Protein AF-A0A183HWN1-F1 (afdb_monomer_lite)

Organism: NCBI:txid387005

Radius of gyration: 17.56 Å; chains: 1; bounding box: 46×33×53 Å

Sequence (119 aa):
LIILAITGGNAPDRTHSFNFDYSYWSFNKNDSNFASQQQVYQDLGVEMLDHAFEGYNVCIFAYGQTGSGKSYTMMGKPNDENEMGIIPRLCNHLFQKIHDNLDLNLKYSVEVSYMEIYC

Structure (mmCIF, N/CA/C/O backbone):
data_AF-A0A183HWN1-F1
#
_entry.id   AF-A0A183HWN1-F1
#
loop_
_atom_site.group_PDB
_atom_site.id
_atom_site.type_symbol
_atom_site.label_atom_id
_atom_site.label_alt_id
_atom_site.label_comp_id
_atom_site.label_asym_id
_atom_site.label_entity_id
_atom_site.label_seq_id
_atom_site.pdbx_PDB_ins_code
_atom_site.Cartn_x
_atom_site.Cartn_y
_atom_site.Cartn_z
_atom_site.occupancy
_atom_site.B_iso_or_equiv
_atom_site.auth_seq_id
_atom_site.auth_comp_id
_atom_site.auth_asym_id
_atom_site.auth_atom_id
_atom_site.pdbx_PDB_model_num
ATOM 1 N N . LEU A 1 1 ? 6.021 -10.391 -3.483 1.00 39.38 1 LEU A N 1
ATOM 2 C CA . LEU A 1 1 ? 7.176 -10.049 -4.346 1.00 39.38 1 LEU A CA 1
ATOM 3 C C . LEU A 1 1 ? 6.643 -9.179 -5.485 1.00 39.38 1 LEU A C 1
ATOM 5 O O . LEU A 1 1 ? 6.135 -9.719 -6.453 1.00 39.38 1 LEU A O 1
ATOM 9 N N . ILE A 1 2 ? 6.634 -7.852 -5.338 1.00 34.84 2 ILE A N 1
ATOM 10 C CA . ILE A 1 2 ? 6.141 -6.964 -6.406 1.00 34.84 2 ILE A CA 1
ATOM 11 C C . ILE A 1 2 ? 7.252 -6.877 -7.455 1.00 34.84 2 ILE A C 1
ATOM 13 O O . ILE A 1 2 ? 8.220 -6.140 -7.272 1.00 34.84 2 ILE A O 1
ATOM 17 N N . ILE A 1 3 ? 7.167 -7.694 -8.505 1.00 42.75 3 ILE A N 1
ATOM 18 C CA . ILE A 1 3 ? 8.092 -7.623 -9.637 1.00 42.75 3 ILE A CA 1
ATOM 19 C C . ILE A 1 3 ? 7.508 -6.666 -10.677 1.00 42.75 3 ILE A C 1
ATOM 21 O O . ILE A 1 3 ? 6.510 -6.976 -11.325 1.00 42.75 3 ILE A O 1
ATOM 25 N N . LEU A 1 4 ? 8.165 -5.514 -10.847 1.00 40.78 4 LEU A N 1
ATOM 26 C CA . LEU A 1 4 ? 8.088 -4.734 -12.081 1.00 40.78 4 LEU A CA 1
ATOM 27 C C . LEU A 1 4 ? 8.604 -5.609 -13.229 1.00 40.78 4 LEU A C 1
ATOM 29 O O . LEU A 1 4 ? 9.711 -6.145 -13.139 1.00 40.78 4 LEU A O 1
ATOM 33 N N . ALA A 1 5 ? 7.827 -5.728 -14.304 1.00 35.75 5 ALA A N 1
ATOM 34 C CA . ALA A 1 5 ? 8.242 -6.436 -15.508 1.00 35.75 5 ALA A CA 1
ATOM 35 C C . ALA A 1 5 ? 9.600 -5.908 -16.010 1.00 35.75 5 ALA A C 1
ATOM 37 O O . ALA A 1 5 ? 9.741 -4.738 -16.368 1.00 35.75 5 ALA A O 1
ATOM 38 N N . ILE A 1 6 ? 10.609 -6.781 -16.028 1.00 42.84 6 ILE A N 1
ATOM 39 C CA . ILE A 1 6 ? 11.913 -6.500 -16.623 1.00 42.84 6 ILE A CA 1
ATOM 40 C C . ILE A 1 6 ? 11.824 -6.919 -18.089 1.00 42.84 6 ILE A C 1
ATOM 42 O O . ILE A 1 6 ? 11.904 -8.103 -18.401 1.00 42.84 6 ILE A O 1
ATOM 46 N N . THR A 1 7 ? 11.686 -5.968 -19.008 1.00 43.09 7 THR A N 1
ATOM 47 C CA . THR A 1 7 ? 12.058 -6.204 -20.410 1.00 43.09 7 THR A CA 1
ATOM 48 C C . THR A 1 7 ? 13.397 -5.531 -20.659 1.00 43.09 7 THR A C 1
ATOM 50 O O . THR A 1 7 ? 13.462 -4.315 -20.826 1.00 43.09 7 THR A O 1
ATOM 53 N N . GLY A 1 8 ? 14.479 -6.310 -20.661 1.00 38.91 8 GLY A N 1
ATOM 54 C CA . GLY A 1 8 ? 15.799 -5.799 -21.011 1.00 38.91 8 GLY A CA 1
ATOM 55 C C . GLY A 1 8 ? 16.788 -6.887 -21.419 1.00 38.91 8 GLY A C 1
ATOM 56 O O . GLY A 1 8 ? 17.140 -7.730 -20.600 1.00 38.91 8 GLY A O 1
ATOM 57 N N . GLY A 1 9 ? 17.292 -6.792 -22.656 1.00 38.72 9 GLY A N 1
ATOM 58 C CA . GLY A 1 9 ? 18.604 -7.324 -23.045 1.00 38.72 9 GLY A CA 1
ATOM 59 C C . GLY A 1 9 ? 18.638 -8.183 -24.312 1.00 38.72 9 GLY A C 1
ATOM 60 O O . GLY A 1 9 ? 18.190 -9.321 -24.301 1.00 38.72 9 GLY A O 1
ATOM 61 N N . ASN A 1 10 ? 19.255 -7.650 -25.373 1.00 51.09 10 ASN A N 1
ATOM 62 C CA . ASN A 1 10 ? 19.612 -8.337 -26.621 1.00 51.09 10 ASN A CA 1
ATOM 63 C C . ASN A 1 10 ? 20.527 -9.560 -26.381 1.00 51.09 10 ASN A C 1
ATOM 65 O O . ASN A 1 10 ? 21.750 -9.430 -26.354 1.00 51.09 10 ASN A O 1
ATOM 69 N N . ALA A 1 11 ? 19.938 -10.749 -26.276 1.00 52.44 11 ALA A N 1
ATOM 70 C CA . ALA A 1 11 ? 20.584 -12.039 -26.516 1.00 52.44 11 ALA A CA 1
ATOM 71 C C . ALA A 1 11 ? 19.582 -12.941 -27.264 1.00 52.44 11 ALA A C 1
ATOM 73 O O . ALA A 1 11 ? 18.381 -12.823 -27.015 1.00 52.44 11 ALA A O 1
ATOM 74 N N . PRO A 1 12 ? 20.022 -13.806 -28.194 1.00 55.22 12 PRO A N 1
ATOM 75 C CA . PRO A 1 12 ? 19.104 -14.598 -29.005 1.00 55.22 12 PRO A CA 1
ATOM 76 C C . PRO A 1 12 ? 18.316 -15.588 -28.126 1.00 55.22 12 PRO A C 1
ATOM 78 O O . PRO A 1 12 ? 18.900 -16.458 -27.483 1.00 55.22 12 PRO A O 1
ATOM 81 N N . ASP A 1 13 ? 16.993 -15.404 -28.097 1.00 58.19 13 ASP A N 1
ATOM 82 C CA . ASP A 1 13 ? 15.930 -16.363 -27.756 1.00 58.19 13 ASP A CA 1
ATOM 83 C C . ASP A 1 13 ? 16.153 -17.319 -26.572 1.00 58.19 13 ASP A C 1
ATOM 85 O O . ASP A 1 13 ? 16.105 -18.545 -26.696 1.00 58.19 13 ASP A O 1
ATOM 89 N N . ARG A 1 14 ? 16.262 -16.769 -25.360 1.00 62.28 14 ARG A N 1
ATOM 90 C CA . ARG A 1 14 ? 15.780 -17.484 -24.166 1.00 62.28 14 ARG A CA 1
ATOM 91 C C . ARG A 1 14 ? 14.740 -16.650 -23.441 1.00 62.28 14 ARG A C 1
ATOM 93 O O . ARG A 1 14 ? 15.057 -15.847 -22.568 1.00 62.28 14 ARG A O 1
ATOM 100 N N . THR A 1 15 ? 13.480 -16.854 -23.810 1.00 80.94 15 THR A N 1
ATOM 101 C CA . THR A 1 15 ? 12.342 -16.340 -23.049 1.00 80.94 15 THR A CA 1
ATOM 102 C C . THR A 1 15 ? 12.250 -17.102 -21.731 1.00 80.94 15 THR A C 1
ATOM 104 O O . THR A 1 15 ? 11.963 -18.297 -21.711 1.00 80.94 15 THR A O 1
ATOM 107 N N . HIS A 1 16 ? 12.492 -16.412 -20.620 1.00 85.12 16 HIS A N 1
ATOM 108 C CA . HIS A 1 16 ? 12.215 -16.937 -19.288 1.00 85.12 16 HIS A CA 1
ATOM 109 C C . HIS A 1 16 ? 10.822 -16.475 -18.855 1.00 85.12 16 HIS A C 1
ATOM 111 O O . HIS A 1 16 ? 10.542 -15.279 -18.845 1.00 85.12 16 HIS A O 1
ATOM 117 N N . SER A 1 17 ? 9.949 -17.425 -18.521 1.00 88.50 17 SER A N 1
ATOM 118 C CA . SER A 1 17 ? 8.611 -17.147 -17.995 1.00 88.50 17 SER A CA 1
ATOM 119 C C . SER A 1 17 ? 8.594 -17.369 -16.486 1.00 88.50 17 SER A C 1
ATOM 121 O O . SER A 1 17 ? 9.141 -18.356 -15.991 1.00 88.50 17 SER A O 1
ATOM 123 N N . PHE A 1 18 ? 7.967 -16.443 -15.767 1.00 89.44 18 PHE A N 1
ATOM 124 C CA . PHE A 1 18 ? 7.782 -16.489 -14.323 1.00 89.44 18 PHE A CA 1
ATOM 125 C C . PHE A 1 18 ? 6.307 -16.243 -14.016 1.00 89.44 18 PHE A C 1
ATOM 127 O O . PHE A 1 18 ? 5.670 -15.432 -14.685 1.00 89.44 18 PHE A O 1
ATOM 134 N N . ASN A 1 19 ? 5.781 -16.929 -13.004 1.00 88.38 19 ASN A N 1
ATOM 135 C CA . ASN A 1 19 ? 4.413 -16.746 -12.531 1.00 88.38 19 ASN A CA 1
ATOM 136 C C . ASN A 1 19 ? 4.448 -16.163 -11.119 1.00 88.38 19 ASN A C 1
ATOM 138 O O . ASN A 1 19 ? 5.271 -16.569 -10.298 1.00 88.38 19 ASN A O 1
ATOM 142 N N . PHE A 1 20 ? 3.550 -15.220 -10.865 1.00 91.00 20 PHE A N 1
ATOM 143 C CA . PHE A 1 20 ? 3.363 -14.545 -9.585 1.00 91.00 20 PHE A CA 1
ATOM 144 C C . PHE A 1 20 ? 1.867 -14.460 -9.309 1.00 91.00 20 PHE A C 1
ATOM 146 O O . PHE A 1 20 ? 1.076 -14.530 -10.248 1.00 91.00 20 PHE A O 1
ATOM 153 N N . ASP A 1 21 ? 1.494 -14.249 -8.049 1.00 92.19 21 ASP A N 1
ATOM 154 C CA . ASP A 1 21 ? 0.095 -14.000 -7.681 1.00 92.19 21 ASP A CA 1
ATOM 155 C C . ASP A 1 21 ? -0.441 -12.754 -8.403 1.00 92.19 21 ASP A C 1
ATOM 157 O O . ASP A 1 21 ? -1.542 -12.762 -8.946 1.00 92.19 21 ASP A O 1
ATOM 161 N N . TYR A 1 22 ? 0.404 -11.718 -8.502 1.00 90.69 22 TYR A N 1
ATOM 162 C CA . TYR A 1 22 ? 0.138 -10.500 -9.261 1.00 90.69 22 TYR A CA 1
ATOM 163 C C . TYR A 1 22 ? 1.364 -10.064 -10.070 1.00 90.69 22 TYR A C 1
ATOM 165 O O . TYR A 1 22 ? 2.499 -10.102 -9.586 1.00 90.69 22 TYR A O 1
ATOM 173 N N . SER A 1 23 ? 1.128 -9.594 -11.297 1.00 91.94 23 SER A N 1
ATOM 174 C CA . SER A 1 23 ? 2.134 -8.957 -12.151 1.00 91.94 23 SER A CA 1
ATOM 175 C C . SER A 1 23 ? 1.606 -7.609 -12.638 1.00 91.94 23 SER A C 1
ATOM 177 O O . SER A 1 23 ? 0.658 -7.548 -13.418 1.00 91.94 23 SER A O 1
ATOM 179 N N . TYR A 1 24 ? 2.203 -6.523 -12.146 1.00 93.25 24 TYR A N 1
ATOM 180 C CA . TYR A 1 24 ? 1.730 -5.163 -12.399 1.00 93.25 24 TYR A CA 1
ATOM 181 C C . TYR A 1 24 ? 2.493 -4.509 -13.552 1.00 93.25 24 TYR A C 1
ATOM 183 O O . TYR A 1 24 ? 3.718 -4.358 -13.509 1.00 93.25 24 TYR A O 1
ATOM 191 N N . TRP A 1 25 ? 1.759 -4.058 -14.568 1.00 92.38 25 TRP A N 1
ATOM 192 C CA . TRP A 1 25 ? 2.308 -3.256 -15.656 1.00 92.38 25 TRP A CA 1
ATOM 193 C C . TRP A 1 25 ? 2.172 -1.764 -15.339 1.00 92.38 25 TRP A C 1
ATOM 195 O O . TRP A 1 25 ? 1.166 -1.142 -15.649 1.00 92.38 25 TRP A O 1
ATOM 205 N N . SER A 1 26 ? 3.187 -1.163 -14.718 1.00 92.06 26 SER A N 1
ATOM 206 C CA . SER A 1 26 ? 3.159 0.257 -14.308 1.00 92.06 26 SER A CA 1
ATOM 207 C C . SER A 1 26 ? 4.092 1.150 -15.139 1.00 92.06 26 SER A C 1
ATOM 209 O O . SER A 1 26 ? 4.565 2.178 -14.659 1.00 92.06 26 SER A O 1
ATOM 211 N N . PHE A 1 27 ? 4.392 0.762 -16.384 1.00 88.25 27 PHE A N 1
ATOM 212 C CA . PHE A 1 27 ? 5.338 1.488 -17.242 1.00 88.25 27 PHE A CA 1
ATOM 213 C C . PHE A 1 27 ? 4.694 2.654 -18.010 1.00 88.25 27 PHE A C 1
ATOM 215 O O . PHE A 1 27 ? 5.209 3.770 -17.982 1.00 88.25 27 PHE A O 1
ATOM 222 N N . ASN A 1 28 ? 3.570 2.415 -18.694 1.00 87.94 28 ASN A N 1
ATOM 223 C CA . ASN A 1 28 ? 2.911 3.412 -19.542 1.00 87.94 28 ASN A CA 1
ATOM 224 C C . ASN A 1 28 ? 1.470 3.662 -19.085 1.00 87.94 28 ASN A C 1
ATOM 226 O O . ASN A 1 28 ? 0.625 2.787 -19.228 1.00 87.94 28 ASN A O 1
ATOM 230 N N . LYS A 1 29 ? 1.182 4.879 -18.606 1.00 87.81 29 LYS A N 1
ATOM 231 C CA . LYS A 1 29 ? -0.150 5.288 -18.117 1.00 87.81 29 LYS A CA 1
ATOM 232 C C . LYS A 1 29 ? -1.255 5.247 -19.179 1.00 87.81 29 LYS A C 1
ATOM 234 O O . LYS A 1 29 ? -2.423 5.203 -18.821 1.00 87.81 29 LYS A O 1
ATOM 239 N N . ASN A 1 30 ? -0.895 5.276 -20.463 1.00 92.94 30 ASN A N 1
ATOM 240 C CA . ASN A 1 30 ? -1.852 5.216 -21.573 1.00 92.94 30 ASN A CA 1
ATOM 241 C C . ASN A 1 30 ? -2.172 3.778 -22.011 1.00 92.94 30 ASN A C 1
ATOM 243 O O . ASN A 1 30 ? -2.982 3.582 -22.914 1.00 92.94 30 ASN A O 1
ATOM 247 N N . ASP A 1 31 ? -1.498 2.783 -21.434 1.00 92.62 31 ASP A N 1
ATOM 248 C CA . ASP A 1 31 ? -1.760 1.376 -21.710 1.00 92.62 31 ASP A CA 1
ATOM 249 C C . ASP A 1 31 ? -3.033 0.925 -20.984 1.00 92.62 31 ASP A C 1
ATOM 251 O O . ASP A 1 31 ? -3.254 1.282 -19.827 1.00 92.62 31 ASP A O 1
ATOM 255 N N . SER A 1 32 ? -3.862 0.111 -21.637 1.00 92.12 32 SER A N 1
ATOM 256 C CA . SER A 1 32 ? -5.080 -0.428 -21.021 1.00 92.12 32 SER A CA 1
ATOM 257 C C . SER A 1 32 ? -4.789 -1.332 -19.823 1.00 92.12 32 SER A C 1
ATOM 259 O O . SER A 1 32 ? -5.644 -1.480 -18.957 1.00 92.12 32 SER A O 1
ATOM 261 N N . ASN A 1 33 ? -3.596 -1.930 -19.765 1.00 90.31 33 ASN A N 1
ATOM 262 C CA . ASN A 1 33 ? -3.166 -2.795 -18.668 1.00 90.31 33 ASN A CA 1
ATOM 263 C C . ASN A 1 33 ? -2.406 -2.030 -17.574 1.00 90.31 33 ASN A C 1
ATOM 265 O O . ASN A 1 33 ? -1.764 -2.656 -16.732 1.00 90.31 33 ASN A O 1
ATOM 269 N N . PHE A 1 34 ? -2.413 -0.691 -17.599 1.00 93.06 34 PHE A N 1
ATOM 270 C CA . PHE A 1 34 ? -1.679 0.098 -16.620 1.00 93.06 34 PHE A CA 1
ATOM 271 C C . PHE A 1 34 ? -2.185 -0.147 -15.191 1.00 93.06 34 PHE A C 1
ATOM 273 O O . PHE A 1 34 ? -3.323 0.169 -14.849 1.00 93.06 34 PHE A O 1
ATOM 280 N N . ALA A 1 35 ? -1.304 -0.650 -14.331 1.00 94.50 35 ALA A N 1
ATOM 281 C CA . ALA A 1 35 ? -1.559 -0.816 -12.909 1.00 94.50 35 ALA A CA 1
ATOM 282 C C . ALA A 1 35 ? -1.145 0.449 -12.145 1.00 94.50 35 ALA A C 1
ATOM 284 O O . ALA A 1 35 ? 0.040 0.793 -12.070 1.00 94.50 35 ALA A O 1
ATOM 285 N N . SER A 1 36 ? -2.128 1.139 -11.568 1.00 95.19 36 SER A N 1
ATOM 286 C CA . SER A 1 36 ? -1.918 2.341 -10.758 1.00 95.19 36 SER A CA 1
ATOM 287 C C . SER A 1 36 ? -1.531 2.007 -9.313 1.00 95.19 36 SER A C 1
ATOM 289 O O . SER A 1 36 ? -1.737 0.893 -8.832 1.00 95.19 36 SER A O 1
ATOM 291 N N . GLN A 1 37 ? -1.048 3.008 -8.574 1.00 95.75 37 GLN A N 1
ATOM 292 C CA . GLN A 1 37 ? -0.796 2.880 -7.132 1.00 95.75 37 GLN A CA 1
ATOM 293 C C . GLN A 1 37 ? -2.059 2.491 -6.347 1.00 95.75 37 GLN A C 1
ATOM 295 O O . GLN A 1 37 ? -1.981 1.793 -5.3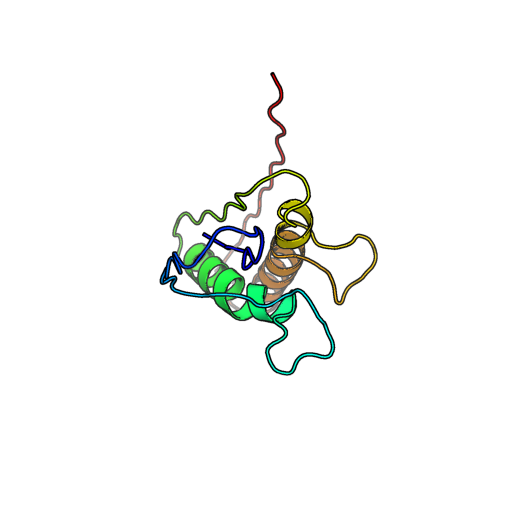39 1.00 95.75 37 GLN A O 1
ATOM 300 N N . GLN A 1 38 ? -3.230 2.933 -6.818 1.00 95.69 38 GLN A N 1
ATOM 301 C CA . GLN A 1 38 ? -4.510 2.542 -6.242 1.00 95.69 38 GLN A CA 1
ATOM 302 C C . GLN A 1 38 ? -4.796 1.056 -6.471 1.00 95.69 38 GLN A C 1
ATOM 304 O O . GLN A 1 38 ? -5.181 0.390 -5.516 1.00 95.69 38 GLN A O 1
ATOM 309 N N . GLN A 1 39 ? -4.564 0.541 -7.682 1.00 95.38 39 GLN A N 1
ATOM 310 C CA . GLN A 1 39 ? -4.754 -0.879 -7.990 1.00 95.38 39 GLN A CA 1
ATOM 311 C C . GLN A 1 39 ? -3.857 -1.755 -7.107 1.00 95.38 39 GLN A C 1
ATOM 313 O O . GLN A 1 39 ? -4.338 -2.663 -6.442 1.00 95.38 39 GLN A O 1
ATOM 318 N N . VAL A 1 40 ? -2.565 -1.418 -7.012 1.00 95.81 40 VAL A N 1
ATOM 319 C CA . VAL A 1 40 ? -1.610 -2.150 -6.161 1.00 95.81 40 VAL A CA 1
ATOM 320 C C . VAL A 1 40 ? -2.057 -2.156 -4.695 1.00 95.81 40 VAL A C 1
ATOM 322 O O . VAL A 1 40 ? -1.956 -3.173 -4.013 1.00 95.81 40 VAL A O 1
ATOM 325 N N . TYR A 1 41 ? -2.571 -1.031 -4.189 1.00 96.69 41 TYR A N 1
ATOM 326 C CA . TYR A 1 41 ? -3.091 -0.964 -2.826 1.00 96.69 41 TYR A CA 1
ATOM 327 C C . TYR A 1 41 ? -4.389 -1.762 -2.637 1.00 96.69 41 TYR A C 1
ATOM 329 O O . TYR A 1 41 ? -4.570 -2.368 -1.587 1.00 96.69 41 TYR A O 1
ATOM 337 N N . GLN A 1 42 ? -5.280 -1.776 -3.626 1.00 96.75 42 GLN A N 1
ATOM 338 C CA . GLN A 1 42 ? -6.519 -2.554 -3.569 1.00 96.75 42 GLN A CA 1
ATOM 339 C C . GLN A 1 42 ? -6.239 -4.058 -3.540 1.00 96.75 42 GLN A C 1
ATOM 341 O O . GLN A 1 42 ? -6.821 -4.754 -2.715 1.00 96.75 42 GLN A O 1
ATOM 346 N N . ASP A 1 43 ? -5.309 -4.526 -4.371 1.00 94.62 43 ASP A N 1
ATOM 347 C CA . ASP A 1 43 ? -4.993 -5.952 -4.493 1.00 94.62 43 ASP A CA 1
ATOM 348 C C . ASP A 1 43 ? -4.161 -6.493 -3.321 1.00 94.62 43 ASP A C 1
ATOM 350 O O . ASP A 1 43 ? -4.250 -7.673 -3.003 1.00 94.62 43 ASP A O 1
ATOM 354 N N . LEU A 1 44 ? -3.328 -5.654 -2.689 1.00 94.81 44 LEU A N 1
ATOM 355 C CA . LEU A 1 44 ? -2.432 -6.075 -1.601 1.00 94.81 44 LEU A CA 1
ATOM 356 C C . LEU A 1 44 ? -2.751 -5.385 -0.274 1.00 94.81 44 LEU A C 1
ATOM 358 O O . LEU A 1 44 ? -2.918 -6.029 0.754 1.00 94.81 44 LEU A O 1
ATOM 362 N N . GLY A 1 45 ? -2.796 -4.056 -0.263 1.00 95.00 45 GLY A N 1
ATOM 363 C CA . GLY A 1 45 ? -2.874 -3.266 0.966 1.00 95.00 45 GLY A CA 1
ATOM 364 C C . GLY A 1 45 ? -4.168 -3.451 1.760 1.00 95.00 45 GLY A C 1
ATOM 365 O O . GLY A 1 45 ? -4.118 -3.424 2.987 1.00 95.00 45 GLY A O 1
ATOM 366 N N . VAL A 1 46 ? -5.305 -3.654 1.086 1.00 97.00 46 VAL A N 1
ATOM 367 C CA . VAL A 1 46 ? -6.609 -3.856 1.745 1.00 97.00 46 VAL A CA 1
ATOM 368 C C . VAL A 1 46 ? -6.629 -5.164 2.533 1.00 97.00 46 VAL A C 1
ATOM 370 O O . VAL A 1 46 ? -6.858 -5.126 3.738 1.00 97.00 46 VAL A O 1
ATOM 373 N N . GLU A 1 47 ? -6.298 -6.284 1.888 1.00 95.62 47 GLU A N 1
ATOM 374 C CA . GLU A 1 47 ? -6.245 -7.605 2.531 1.00 95.62 47 GLU A CA 1
ATOM 375 C C . GLU A 1 47 ? -5.245 -7.618 3.699 1.00 95.62 47 GLU A C 1
ATOM 377 O O . GLU A 1 47 ? -5.526 -8.116 4.787 1.00 95.62 47 GLU A O 1
ATOM 382 N N . MET A 1 48 ? -4.078 -7.000 3.505 1.00 95.88 48 MET A N 1
ATOM 383 C CA . MET A 1 48 ? -3.066 -6.878 4.553 1.00 95.88 48 MET A CA 1
ATOM 384 C C . MET A 1 48 ? -3.559 -6.059 5.755 1.00 95.88 48 MET A C 1
ATOM 386 O O . 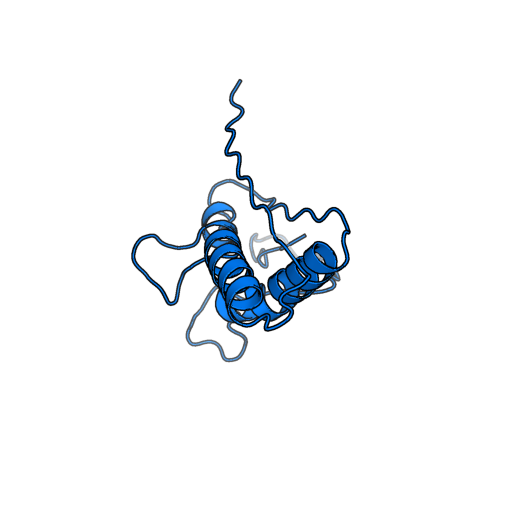MET A 1 48 ? -3.221 -6.376 6.894 1.00 95.88 48 MET A O 1
ATOM 390 N N . LEU A 1 49 ? -4.367 -5.019 5.532 1.00 97.12 49 LEU A N 1
ATOM 391 C CA . LEU A 1 49 ? -4.978 -4.268 6.625 1.00 97.12 49 LEU A CA 1
ATOM 392 C C . LEU A 1 49 ? -6.063 -5.089 7.333 1.00 97.12 49 LEU A C 1
ATOM 394 O O . LEU A 1 49 ? -6.135 -5.046 8.557 1.00 97.12 49 LEU A O 1
ATOM 398 N N . ASP A 1 50 ? -6.885 -5.837 6.595 1.00 96.88 50 ASP A N 1
ATOM 399 C CA . ASP A 1 50 ? -7.915 -6.716 7.165 1.00 96.88 50 ASP A CA 1
ATOM 400 C C . ASP A 1 50 ? -7.296 -7.728 8.137 1.00 96.88 50 ASP A C 1
ATOM 402 O O . ASP A 1 50 ? -7.682 -7.771 9.306 1.00 96.88 50 ASP A O 1
ATOM 406 N N . HIS A 1 51 ? -6.240 -8.425 7.709 1.00 97.00 51 HIS A N 1
ATOM 407 C CA . HIS A 1 51 ? -5.491 -9.343 8.568 1.00 97.00 51 HIS A CA 1
ATOM 408 C C . HIS A 1 51 ? -4.919 -8.661 9.824 1.00 97.00 51 HIS A C 1
ATOM 410 O O . HIS A 1 51 ? -4.907 -9.257 10.902 1.00 97.00 51 HIS A O 1
ATOM 416 N N . ALA A 1 52 ? -4.474 -7.403 9.727 1.00 96.81 52 ALA A N 1
ATOM 417 C CA . ALA A 1 52 ? -3.991 -6.661 10.891 1.00 96.81 52 ALA A CA 1
ATOM 418 C C . ALA A 1 52 ? -5.113 -6.378 11.912 1.00 96.81 52 ALA A C 1
ATOM 420 O O . ALA A 1 52 ? -4.881 -6.483 13.116 1.00 96.81 52 ALA A O 1
ATOM 421 N N . PHE A 1 53 ? -6.338 -6.077 11.459 1.00 95.31 53 PHE A N 1
ATOM 422 C CA . PHE A 1 53 ? -7.506 -5.913 12.341 1.00 95.31 53 PHE A CA 1
ATOM 423 C C . PHE A 1 53 ? -7.994 -7.237 12.947 1.00 95.31 53 PHE A C 1
ATOM 425 O O . PHE A 1 53 ? -8.548 -7.235 14.044 1.00 95.31 53 PHE A O 1
ATOM 432 N N . GLU A 1 54 ? -7.753 -8.362 12.276 1.00 95.75 54 GLU A N 1
ATOM 433 C CA . GLU A 1 54 ? -7.993 -9.709 12.815 1.00 95.75 54 GLU A CA 1
ATOM 434 C C . GLU A 1 54 ? -6.946 -10.136 13.861 1.00 95.75 54 GLU A C 1
ATOM 436 O O . GLU A 1 54 ? -7.106 -11.164 14.521 1.00 95.75 54 GLU A O 1
ATOM 441 N N . GLY A 1 55 ? -5.890 -9.338 14.051 1.00 94.75 55 GLY A N 1
ATOM 442 C CA . GLY A 1 55 ? -4.840 -9.581 15.040 1.00 94.75 55 GLY A CA 1
ATOM 443 C C . GLY A 1 55 ? -3.630 -10.351 14.507 1.00 94.75 55 GLY A C 1
ATOM 444 O O . GLY A 1 55 ? -2.817 -10.825 15.304 1.00 94.75 55 GLY A O 1
ATOM 445 N N . TYR A 1 56 ? -3.477 -10.480 13.185 1.00 97.38 56 TYR A N 1
ATOM 446 C CA . TYR A 1 56 ? -2.290 -11.084 12.582 1.00 97.38 56 TYR A CA 1
ATOM 447 C C . TYR A 1 56 ? -1.145 -10.081 12.420 1.00 97.38 56 TYR A C 1
ATOM 449 O O . TYR A 1 56 ? -1.339 -8.899 12.136 1.00 97.38 56 TYR A O 1
ATOM 457 N N . ASN A 1 57 ? 0.085 -10.587 12.527 1.00 95.62 57 ASN A N 1
ATOM 458 C CA . ASN A 1 57 ? 1.279 -9.827 12.171 1.00 95.62 57 ASN A CA 1
ATOM 459 C C . ASN A 1 57 ? 1.457 -9.838 10.652 1.00 95.62 57 ASN A C 1
ATOM 461 O O . ASN A 1 57 ? 1.615 -10.902 10.052 1.00 95.62 57 ASN A O 1
ATOM 465 N N . VAL A 1 58 ? 1.483 -8.655 10.046 1.00 95.31 58 VAL A N 1
ATOM 466 C CA . VAL A 1 58 ? 1.561 -8.487 8.593 1.00 95.31 58 VAL A CA 1
ATOM 467 C C . VAL A 1 58 ? 2.851 -7.777 8.208 1.00 95.31 58 VAL A C 1
ATOM 469 O O . VAL A 1 58 ? 3.329 -6.895 8.920 1.00 95.31 58 VAL A O 1
ATOM 472 N N . CYS A 1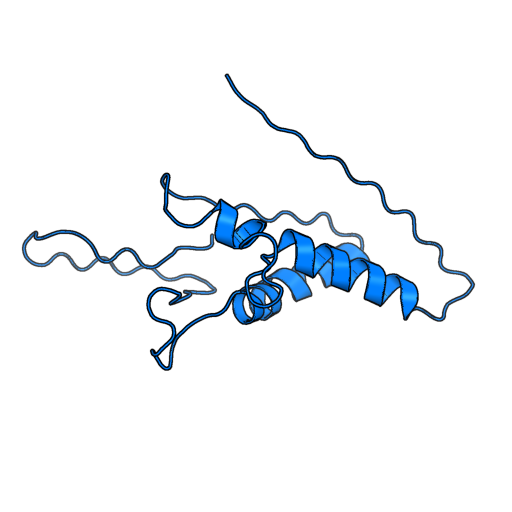 59 ? 3.434 -8.163 7.072 1.00 95.69 59 CYS A N 1
ATOM 473 C CA . CYS A 1 59 ? 4.666 -7.563 6.589 1.00 95.69 59 CYS A CA 1
ATOM 474 C C . CYS A 1 59 ? 4.690 -7.433 5.064 1.00 95.69 59 CYS A C 1
ATOM 476 O O . CYS A 1 59 ? 4.464 -8.405 4.346 1.00 95.69 59 CYS A O 1
ATOM 478 N N . ILE A 1 60 ? 5.009 -6.234 4.572 1.00 93.62 60 ILE A N 1
ATOM 479 C CA . ILE A 1 60 ? 5.139 -5.931 3.144 1.00 93.62 60 ILE A CA 1
ATOM 480 C C . ILE A 1 60 ? 6.547 -5.400 2.892 1.00 93.62 60 ILE A C 1
ATOM 482 O O . ILE A 1 60 ? 6.957 -4.395 3.472 1.00 93.62 60 ILE A O 1
ATOM 486 N N . PHE A 1 61 ? 7.267 -6.046 1.976 1.00 94.44 61 PHE A N 1
ATOM 487 C CA . PHE A 1 61 ? 8.602 -5.628 1.558 1.00 94.44 61 PHE A CA 1
ATOM 488 C C . PHE A 1 61 ? 8.654 -5.353 0.057 1.00 94.44 61 PHE A C 1
ATOM 490 O O . PHE A 1 61 ? 8.203 -6.161 -0.759 1.00 94.44 61 PHE A O 1
ATOM 497 N N . ALA A 1 62 ? 9.283 -4.237 -0.311 1.00 93.12 62 ALA A N 1
ATOM 498 C CA . ALA A 1 62 ? 9.646 -3.940 -1.690 1.00 93.12 62 ALA A CA 1
ATOM 499 C C . ALA A 1 62 ? 11.102 -4.347 -1.949 1.00 93.12 62 ALA A C 1
ATOM 501 O O . ALA A 1 62 ? 12.018 -3.894 -1.263 1.00 93.12 62 ALA A O 1
ATOM 502 N N . TYR A 1 63 ? 11.323 -5.172 -2.971 1.00 94.25 63 TYR A N 1
ATOM 503 C CA . TYR A 1 63 ? 12.638 -5.693 -3.341 1.00 94.25 63 TYR A CA 1
ATOM 504 C C . TYR A 1 63 ? 12.921 -5.449 -4.826 1.00 94.25 63 TYR A C 1
ATOM 506 O O . TYR A 1 63 ? 12.012 -5.476 -5.649 1.00 94.25 63 TYR A O 1
ATOM 514 N N . GLY A 1 64 ? 14.183 -5.189 -5.167 1.00 91.38 64 GLY A N 1
ATOM 515 C CA . GLY A 1 64 ? 14.614 -4.887 -6.533 1.00 91.38 64 GLY A CA 1
ATOM 516 C C . GLY A 1 64 ? 15.839 -3.974 -6.582 1.00 91.38 64 GLY A C 1
ATOM 517 O O . GLY A 1 64 ? 16.271 -3.430 -5.562 1.00 91.38 64 GLY A O 1
ATOM 518 N N . GLN A 1 65 ? 16.401 -3.779 -7.774 1.00 91.50 65 GLN A N 1
ATOM 519 C CA . GLN A 1 65 ? 17.573 -2.919 -7.987 1.00 91.50 65 GLN A CA 1
ATOM 520 C C . GLN A 1 65 ? 17.300 -1.436 -7.677 1.00 91.50 65 GLN A C 1
ATOM 522 O O . GLN A 1 65 ? 16.156 -0.981 -7.598 1.00 91.50 65 GLN A O 1
ATOM 527 N N . THR A 1 66 ? 18.346 -0.635 -7.485 1.00 91.88 66 THR A N 1
ATOM 528 C CA . THR A 1 66 ? 18.200 0.827 -7.369 1.00 91.88 66 THR A CA 1
ATOM 529 C C . THR A 1 66 ? 17.521 1.396 -8.617 1.00 91.88 66 THR A C 1
ATOM 531 O O . THR A 1 66 ? 17.800 0.968 -9.735 1.00 91.88 66 THR A O 1
ATOM 534 N N . GLY A 1 67 ? 16.576 2.318 -8.418 1.00 91.06 67 GLY A N 1
ATOM 535 C CA . GLY A 1 67 ? 15.761 2.883 -9.499 1.00 91.06 67 GLY A CA 1
ATOM 536 C C . GLY A 1 67 ? 14.573 2.021 -9.950 1.00 91.06 67 GLY A C 1
ATOM 537 O O . GLY A 1 67 ? 13.779 2.493 -10.750 1.00 91.06 67 GLY A O 1
ATOM 538 N N . SER A 1 68 ? 14.372 0.811 -9.410 1.00 90.56 68 SER A N 1
ATOM 539 C CA . SER A 1 68 ? 13.270 -0.082 -9.823 1.00 90.56 68 SER A CA 1
ATOM 540 C C . SER A 1 68 ? 11.887 0.273 -9.254 1.00 90.56 68 SER A C 1
ATOM 542 O O . SER A 1 68 ? 10.986 -0.552 -9.310 1.00 90.56 68 SER A O 1
ATOM 544 N N . GLY A 1 69 ? 11.716 1.438 -8.621 1.00 94.12 69 GLY A N 1
ATOM 545 C CA . GLY A 1 69 ? 10.417 1.859 -8.080 1.00 94.12 69 GLY A CA 1
ATOM 546 C C . GLY A 1 69 ? 10.049 1.337 -6.682 1.00 94.12 69 GLY A C 1
ATOM 547 O O . GLY A 1 69 ? 8.904 1.500 -6.275 1.00 94.12 69 GLY A O 1
ATOM 548 N N . LYS A 1 70 ? 10.987 0.774 -5.899 1.00 94.75 70 LYS A N 1
ATOM 549 C CA . LYS A 1 70 ? 10.722 0.320 -4.510 1.00 94.75 70 LYS A CA 1
ATOM 550 C C . LYS A 1 70 ? 10.116 1.417 -3.622 1.00 94.75 70 LYS A C 1
ATOM 552 O O . LYS A 1 70 ? 9.035 1.240 -3.069 1.00 94.75 70 LYS A O 1
ATOM 557 N N . SER A 1 71 ? 10.795 2.564 -3.518 1.00 95.19 71 SER A N 1
ATOM 558 C CA . SER A 1 71 ? 10.334 3.698 -2.702 1.00 95.19 71 SER A CA 1
ATOM 559 C C . SER A 1 71 ? 9.042 4.302 -3.250 1.00 95.19 71 SER A C 1
ATOM 561 O O . SER A 1 71 ? 8.171 4.684 -2.479 1.00 95.19 71 SER A O 1
ATOM 563 N N . TYR A 1 72 ? 8.885 4.321 -4.576 1.00 95.62 72 TYR A N 1
ATOM 564 C CA . TYR A 1 72 ? 7.650 4.761 -5.223 1.00 95.62 72 TYR A CA 1
ATOM 565 C C . TYR A 1 72 ? 6.473 3.826 -4.897 1.00 95.62 72 TYR A C 1
ATOM 567 O O . TYR A 1 72 ? 5.393 4.293 -4.579 1.00 95.62 72 TYR A O 1
ATOM 575 N N . THR A 1 73 ? 6.675 2.511 -4.862 1.00 96.50 73 THR A N 1
ATOM 576 C CA . THR A 1 73 ? 5.613 1.560 -4.489 1.00 96.50 73 THR A CA 1
ATOM 577 C C . THR A 1 73 ? 5.216 1.719 -3.016 1.00 96.50 73 THR A C 1
ATOM 579 O O . THR A 1 73 ? 4.034 1.800 -2.688 1.00 96.50 73 THR A O 1
ATOM 582 N N . MET A 1 74 ? 6.199 1.805 -2.110 1.00 96.19 74 MET A N 1
ATOM 583 C CA . MET A 1 74 ? 5.933 1.863 -0.666 1.00 96.19 74 MET A CA 1
ATOM 584 C C . MET A 1 74 ? 5.411 3.227 -0.208 1.00 96.19 74 MET A C 1
ATOM 586 O O . MET A 1 74 ? 4.422 3.284 0.513 1.00 96.19 74 MET A O 1
ATOM 590 N N . MET A 1 75 ? 6.054 4.321 -0.614 1.00 95.81 75 MET A N 1
ATOM 591 C CA . MET A 1 75 ? 5.717 5.675 -0.159 1.00 95.81 75 MET A CA 1
ATOM 592 C C . MET A 1 75 ? 4.936 6.467 -1.210 1.00 95.81 75 MET A C 1
ATOM 594 O O . MET A 1 75 ? 4.031 7.226 -0.874 1.00 95.81 75 MET A O 1
ATOM 598 N N . GLY A 1 76 ? 5.232 6.260 -2.491 1.00 95.19 76 GLY A N 1
ATOM 599 C CA . GLY A 1 76 ? 4.655 7.052 -3.574 1.00 95.19 76 GLY A CA 1
ATOM 600 C C . GLY A 1 76 ? 5.446 8.310 -3.885 1.00 95.19 76 GLY A C 1
ATOM 601 O O . GLY A 1 76 ? 6.578 8.503 -3.429 1.00 95.19 76 GLY A O 1
ATOM 602 N N . LYS A 1 77 ? 4.840 9.174 -4.696 1.00 93.25 77 LYS A N 1
ATOM 603 C CA . LYS A 1 77 ? 5.383 10.496 -5.004 1.00 93.25 77 LYS A CA 1
ATOM 604 C C . LYS A 1 77 ? 4.909 11.509 -3.949 1.00 93.25 77 LYS A C 1
ATOM 606 O O . LYS A 1 77 ? 3.707 11.597 -3.704 1.00 93.25 77 LYS A O 1
ATOM 611 N N . PRO A 1 78 ? 5.814 12.300 -3.345 1.00 85.94 78 PRO A N 1
ATOM 612 C CA . PRO A 1 78 ? 5.417 13.345 -2.408 1.00 85.94 78 PRO A CA 1
ATOM 613 C C . PRO A 1 78 ? 4.479 14.367 -3.060 1.00 85.94 78 PRO A C 1
ATOM 615 O O . PRO A 1 78 ? 4.697 14.760 -4.208 1.00 85.94 78 PRO A O 1
ATOM 618 N N . ASN A 1 79 ? 3.491 14.842 -2.297 1.00 88.06 79 ASN A N 1
ATOM 619 C CA . ASN A 1 79 ? 2.545 15.895 -2.693 1.00 88.06 79 ASN A CA 1
ATOM 620 C C . ASN A 1 79 ? 1.669 15.565 -3.918 1.00 88.06 79 ASN A C 1
ATOM 622 O O . ASN A 1 79 ? 1.212 16.475 -4.607 1.00 88.06 79 ASN A O 1
ATOM 626 N N . ASP A 1 80 ? 1.444 14.282 -4.205 1.00 93.56 80 ASP A N 1
ATOM 627 C CA . ASP A 1 80 ? 0.591 13.828 -5.304 1.00 93.56 80 ASP A CA 1
ATOM 628 C C . ASP A 1 80 ? -0.328 12.704 -4.800 1.00 93.56 80 ASP A C 1
ATOM 630 O O . ASP A 1 80 ? 0.084 11.550 -4.668 1.00 93.56 80 ASP A O 1
ATOM 634 N N . GLU A 1 81 ? -1.573 13.049 -4.457 1.00 90.44 81 GLU A N 1
ATOM 635 C CA . GLU A 1 81 ? -2.531 12.126 -3.823 1.00 90.44 81 GLU A CA 1
ATOM 636 C C . GLU A 1 81 ? -2.828 10.891 -4.685 1.00 90.44 81 GLU A C 1
ATOM 638 O O . GLU A 1 81 ? -3.005 9.781 -4.174 1.00 90.44 81 GLU A O 1
ATOM 643 N N . ASN A 1 82 ? -2.816 11.061 -6.008 1.00 90.75 82 ASN A N 1
ATOM 644 C CA . ASN A 1 82 ? -3.046 9.971 -6.953 1.00 90.75 82 ASN A CA 1
ATOM 645 C C . ASN A 1 82 ? -1.869 8.989 -6.991 1.00 90.75 82 ASN A C 1
ATOM 647 O O . ASN A 1 82 ? -2.045 7.806 -7.279 1.00 90.75 82 ASN A O 1
ATOM 651 N N . GLU A 1 83 ? -0.678 9.454 -6.625 1.00 94.75 83 GLU A N 1
ATOM 652 C CA . GLU A 1 83 ? 0.567 8.696 -6.694 1.00 94.75 83 GLU A CA 1
ATOM 653 C C . GLU A 1 83 ? 1.066 8.254 -5.305 1.00 94.75 83 GLU A C 1
ATOM 655 O O . GLU A 1 83 ? 2.182 7.743 -5.190 1.00 94.75 83 GLU A O 1
ATOM 660 N N . MET A 1 84 ? 0.255 8.410 -4.250 1.00 96.88 84 MET A N 1
ATOM 661 C CA . MET A 1 84 ? 0.534 7.866 -2.915 1.00 96.88 84 MET A CA 1
ATOM 662 C C . MET A 1 84 ? 0.720 6.348 -2.960 1.00 96.88 84 MET A C 1
ATOM 664 O O . MET A 1 84 ? -0.059 5.649 -3.609 1.00 96.88 84 MET A O 1
ATOM 668 N N . GLY A 1 85 ? 1.740 5.842 -2.266 1.00 96.62 85 GLY A N 1
ATOM 669 C CA . GLY A 1 85 ? 2.050 4.414 -2.191 1.00 96.62 85 GLY A CA 1
ATOM 670 C C . GLY A 1 85 ? 1.283 3.660 -1.114 1.00 96.62 85 GLY A C 1
ATOM 671 O O . GLY A 1 85 ? 0.310 4.154 -0.544 1.00 96.62 85 GLY A O 1
ATOM 672 N N . ILE A 1 86 ? 1.744 2.442 -0.837 1.00 97.06 86 ILE A N 1
ATOM 673 C CA . ILE A 1 86 ? 1.104 1.519 0.108 1.00 97.06 86 ILE A CA 1
ATOM 674 C C . ILE A 1 86 ? 1.032 2.111 1.522 1.00 97.06 86 ILE A C 1
ATOM 676 O O . ILE A 1 86 ? -0.041 2.110 2.112 1.00 97.06 86 ILE A O 1
ATOM 680 N N . ILE A 1 87 ? 2.136 2.644 2.059 1.00 96.88 87 ILE A N 1
ATOM 681 C CA . ILE A 1 87 ? 2.224 3.148 3.441 1.00 96.88 87 ILE A CA 1
ATOM 682 C C . ILE A 1 87 ? 1.197 4.261 3.711 1.00 96.88 87 ILE A C 1
ATOM 684 O O . ILE A 1 87 ? 0.376 4.083 4.610 1.00 96.88 87 ILE A O 1
ATOM 688 N N . PRO A 1 88 ? 1.173 5.388 2.965 1.00 96.75 88 PRO A N 1
ATOM 689 C CA . PRO A 1 88 ? 0.211 6.455 3.245 1.00 96.75 88 PRO A CA 1
ATOM 690 C C . PRO A 1 88 ? -1.247 6.017 3.037 1.00 96.75 88 PRO A C 1
ATOM 692 O O . PRO A 1 88 ? -2.113 6.406 3.819 1.00 96.75 88 PRO A O 1
ATOM 695 N N . ARG A 1 89 ? -1.533 5.167 2.037 1.00 97.12 89 ARG A N 1
ATOM 696 C CA . ARG A 1 89 ? -2.889 4.629 1.816 1.00 97.12 89 ARG A CA 1
ATOM 697 C C . ARG A 1 89 ? -3.338 3.716 2.957 1.00 97.12 89 ARG A C 1
ATOM 699 O O . ARG A 1 89 ? -4.475 3.840 3.406 1.00 97.12 89 ARG A O 1
ATOM 706 N N . LEU A 1 90 ? -2.442 2.859 3.447 1.00 97.56 90 LEU A N 1
ATOM 707 C CA . LEU A 1 90 ? -2.698 1.966 4.575 1.00 97.56 90 LEU A CA 1
ATOM 708 C C . LEU A 1 90 ? -2.970 2.766 5.847 1.00 97.56 90 LEU A C 1
ATOM 710 O O . LEU A 1 90 ? -3.963 2.501 6.513 1.00 97.56 90 LEU A O 1
ATOM 714 N N . CYS A 1 91 ? -2.156 3.783 6.148 1.00 97.00 91 CYS A N 1
ATOM 715 C CA . CYS A 1 91 ? -2.378 4.661 7.298 1.00 97.00 91 CYS A CA 1
ATOM 716 C C . CYS A 1 91 ? -3.738 5.371 7.222 1.00 97.00 91 CYS A C 1
ATOM 718 O O . CYS A 1 91 ? -4.485 5.363 8.198 1.00 97.00 91 CYS A O 1
ATOM 720 N N . ASN A 1 92 ? -4.094 5.940 6.067 1.00 96.38 92 ASN A N 1
ATOM 721 C CA . ASN A 1 92 ? -5.389 6.605 5.897 1.00 96.38 92 ASN A CA 1
ATOM 722 C C . ASN A 1 92 ? -6.556 5.630 6.106 1.00 96.38 92 ASN A C 1
ATOM 724 O O . ASN A 1 92 ? -7.490 5.935 6.844 1.00 96.38 92 ASN A O 1
ATOM 728 N N . HIS A 1 93 ? -6.484 4.440 5.509 1.00 97.38 93 HIS A N 1
ATOM 729 C CA . HIS A 1 93 ? -7.531 3.427 5.634 1.00 97.38 93 HIS A CA 1
ATOM 730 C C . HIS A 1 93 ? -7.617 2.845 7.055 1.00 97.38 93 HIS A C 1
ATOM 732 O O . HIS A 1 93 ? -8.715 2.601 7.548 1.00 97.38 93 HIS A O 1
ATOM 738 N N . LEU A 1 94 ? -6.482 2.682 7.744 1.00 97.69 94 LEU A N 1
ATOM 739 C CA . LEU A 1 94 ? -6.418 2.282 9.151 1.00 97.69 94 LEU A CA 1
ATOM 740 C C . LEU A 1 94 ? -7.213 3.256 10.026 1.00 97.69 94 LEU A C 1
ATOM 742 O O . LEU A 1 94 ? -8.101 2.838 10.766 1.00 97.69 94 LEU A O 1
ATOM 746 N N . PHE A 1 95 ? -6.923 4.555 9.920 1.00 97.31 95 PHE A N 1
ATOM 747 C CA . PHE A 1 95 ? -7.623 5.563 10.715 1.00 97.31 95 PHE A CA 1
ATOM 748 C C . PHE A 1 95 ? -9.086 5.716 10.309 1.00 97.31 95 PHE A C 1
ATOM 750 O O . PHE A 1 95 ? -9.927 5.913 11.182 1.00 97.31 95 PHE A O 1
ATOM 757 N N . GLN A 1 96 ? -9.406 5.564 9.022 1.00 96.94 96 GLN A N 1
ATOM 758 C CA . GLN A 1 96 ? -10.789 5.545 8.557 1.00 96.94 96 GLN A CA 1
ATOM 759 C C . GLN A 1 96 ? -11.574 4.393 9.200 1.00 96.94 96 GLN A C 1
ATOM 761 O O . GLN A 1 96 ? -12.626 4.626 9.782 1.00 96.94 96 GLN A O 1
ATOM 766 N N . LYS A 1 97 ? -11.036 3.168 9.201 1.00 95.62 97 LYS A N 1
ATOM 767 C CA . LYS A 1 97 ? -11.683 2.016 9.849 1.00 95.62 97 LYS A CA 1
ATOM 768 C C . LYS A 1 97 ? -11.874 2.190 11.351 1.00 95.62 97 LYS A C 1
ATOM 770 O O . LYS A 1 97 ? -12.896 1.771 11.886 1.00 95.62 97 LYS A O 1
ATOM 775 N N . ILE A 1 98 ? -10.894 2.787 12.030 1.00 95.69 98 ILE A N 1
ATOM 776 C CA . ILE A 1 98 ? -11.003 3.104 13.459 1.00 95.69 98 ILE A CA 1
ATOM 777 C C . ILE A 1 98 ? -12.113 4.137 13.688 1.00 95.69 98 ILE A C 1
ATOM 779 O O . ILE A 1 98 ? -12.895 3.983 14.621 1.00 95.69 98 ILE A O 1
ATOM 783 N N . HIS A 1 99 ? -12.192 5.171 12.846 1.00 94.06 99 HIS A N 1
ATOM 784 C CA . HIS A 1 99 ? -13.203 6.225 12.944 1.00 94.06 99 HIS A CA 1
ATOM 785 C C . HIS A 1 99 ? -14.623 5.716 12.665 1.00 94.06 99 HIS A C 1
ATOM 787 O O . HIS A 1 99 ? -15.552 6.071 13.386 1.00 94.06 99 HIS A O 1
ATOM 793 N N . ASP A 1 100 ? -14.776 4.865 11.651 1.00 94.88 100 ASP A N 1
ATOM 794 C CA . ASP A 1 100 ? -16.065 4.321 11.216 1.00 94.88 100 ASP A CA 1
ATOM 795 C C . ASP A 1 100 ? -16.586 3.213 12.157 1.00 94.88 100 ASP A C 1
ATOM 797 O O . ASP A 1 100 ? -17.727 2.760 12.030 1.00 94.88 100 ASP A O 1
ATOM 801 N N . ASN A 1 101 ? -15.774 2.763 13.121 1.00 91.88 101 ASN A N 1
ATOM 802 C CA . ASN A 1 101 ? -16.180 1.764 14.099 1.00 91.88 101 ASN A CA 1
ATOM 803 C C . ASN A 1 101 ? -17.087 2.380 15.181 1.00 91.88 101 ASN A C 1
ATOM 805 O O . ASN A 1 101 ? -16.673 3.240 15.955 1.00 91.88 101 ASN A O 1
ATOM 809 N N . LEU A 1 102 ? -18.332 1.901 15.257 1.00 89.31 102 LEU A N 1
ATOM 810 C CA . LEU A 1 102 ? -19.348 2.389 16.201 1.00 89.31 102 LEU A CA 1
ATOM 811 C C . LEU A 1 102 ? -19.401 1.601 17.526 1.00 89.31 102 LEU A C 1
ATOM 813 O O . LEU A 1 102 ? -20.273 1.869 18.356 1.00 89.31 102 LEU A O 1
ATOM 817 N N . ASP A 1 103 ? -18.519 0.618 17.740 1.00 93.25 103 ASP A N 1
ATOM 818 C CA . ASP A 1 103 ? -18.509 -0.179 18.969 1.00 93.25 103 ASP A CA 1
ATOM 819 C C . ASP A 1 103 ? -17.822 0.582 20.109 1.0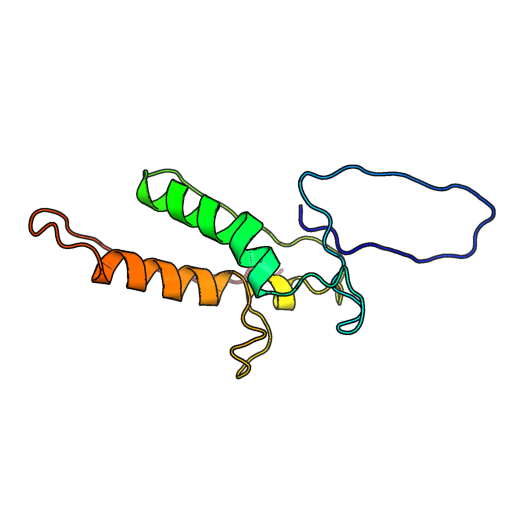0 93.25 103 ASP A C 1
ATOM 821 O O . ASP A 1 103 ? -16.600 0.680 20.191 1.00 93.25 103 ASP A O 1
ATOM 825 N N . LEU A 1 104 ? -18.631 1.087 21.042 1.00 89.06 104 LEU A N 1
ATOM 826 C CA . LEU A 1 104 ? -18.166 1.844 22.207 1.00 89.06 104 LEU A CA 1
ATOM 827 C C . LEU A 1 104 ? -17.322 1.013 23.190 1.00 89.06 104 LEU A C 1
ATOM 829 O O . LEU A 1 104 ? -16.654 1.588 24.053 1.00 89.06 104 LEU A O 1
ATOM 833 N N . ASN A 1 105 ? -17.359 -0.321 23.098 1.00 94.19 105 ASN A N 1
ATOM 834 C CA . ASN A 1 105 ? -16.566 -1.202 23.956 1.00 94.19 105 ASN A CA 1
ATOM 835 C C . ASN A 1 105 ? -15.177 -1.489 23.381 1.00 94.19 105 ASN A C 1
ATOM 837 O O . ASN A 1 105 ? -14.301 -1.957 24.113 1.00 94.19 105 ASN A O 1
ATOM 841 N N . LEU A 1 106 ? -14.963 -1.207 22.096 1.00 93.25 106 LEU A N 1
ATOM 842 C CA . LEU A 1 106 ? -13.704 -1.461 21.420 1.00 93.25 106 LEU A CA 1
ATOM 843 C C . LEU A 1 106 ? -12.805 -0.225 21.502 1.00 93.25 106 LEU A C 1
ATOM 845 O O . LEU A 1 106 ? -13.206 0.896 21.201 1.00 93.25 106 LEU A O 1
ATOM 849 N N . LYS A 1 107 ? -11.559 -0.426 21.933 1.00 92.75 107 LYS A N 1
ATOM 850 C CA . LYS A 1 107 ? -10.543 0.629 21.996 1.00 92.75 107 LYS A CA 1
ATOM 851 C C . LYS A 1 107 ? -9.350 0.229 21.151 1.00 92.75 107 LYS A C 1
ATO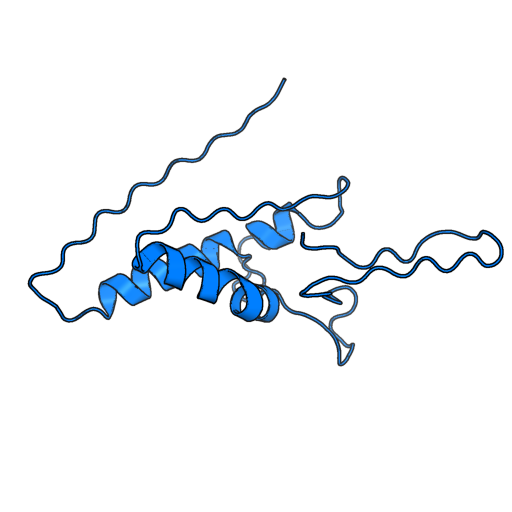M 853 O O . LYS A 1 107 ? -8.847 -0.883 21.282 1.00 92.75 107 LYS A O 1
ATOM 858 N N . TYR A 1 108 ? -8.874 1.168 20.347 1.00 94.56 108 TYR A N 1
ATOM 859 C CA . TYR A 1 108 ? -7.694 1.002 19.512 1.00 94.56 108 TYR A CA 1
ATOM 860 C C . TYR A 1 108 ? -6.522 1.780 20.108 1.00 94.56 108 TYR A C 1
ATOM 862 O O . TYR A 1 108 ? -6.688 2.913 20.558 1.00 94.56 108 TYR A O 1
ATOM 870 N N . SER A 1 109 ? -5.336 1.176 20.092 1.00 95.69 109 SER A N 1
ATOM 871 C CA . SER A 1 109 ? -4.068 1.855 20.360 1.00 95.69 109 SER A CA 1
ATOM 872 C C . SER A 1 109 ? -3.182 1.674 19.138 1.00 95.69 109 SER A C 1
ATOM 874 O O . SER A 1 109 ? -2.996 0.546 18.686 1.00 95.69 109 SER A O 1
ATOM 876 N N . VAL A 1 110 ? -2.673 2.774 18.588 1.00 96.75 110 VAL A N 1
ATOM 877 C CA . VAL A 1 110 ? -1.833 2.764 17.386 1.00 96.75 110 VAL A CA 1
ATOM 878 C C . VAL A 1 110 ? -0.477 3.352 17.744 1.00 96.75 110 VAL A C 1
ATOM 880 O O . VAL A 1 110 ? -0.387 4.496 18.184 1.00 96.75 110 VAL A O 1
ATOM 883 N N . GLU A 1 111 ? 0.574 2.571 17.524 1.00 97.12 111 GLU A N 1
ATOM 884 C CA . GLU A 1 111 ? 1.964 2.969 17.732 1.00 97.12 111 GLU A CA 1
ATOM 885 C C . GLU A 1 111 ? 2.736 2.800 16.422 1.00 97.12 111 GLU A C 1
ATOM 887 O O . GLU A 1 111 ? 2.518 1.844 15.677 1.00 97.12 111 GLU A O 1
ATOM 892 N N . VAL A 1 112 ? 3.634 3.740 16.122 1.00 96.31 112 VAL A N 1
ATOM 893 C CA . VAL A 1 112 ? 4.412 3.746 14.877 1.00 96.31 112 VAL A CA 1
ATOM 894 C C . VAL A 1 112 ? 5.886 3.917 15.207 1.00 96.31 112 VAL A C 1
ATOM 896 O O . VAL A 1 112 ? 6.261 4.768 16.011 1.00 96.31 112 VAL A O 1
ATOM 899 N N . SER A 1 113 ? 6.731 3.136 14.539 1.00 97.06 113 SER A N 1
ATOM 900 C CA . SER A 1 113 ? 8.181 3.318 14.536 1.00 97.06 113 SER A CA 1
ATOM 901 C C . SER A 1 113 ? 8.697 3.365 13.098 1.00 97.06 113 SER A C 1
ATOM 903 O O . SER A 1 113 ? 8.164 2.698 12.212 1.00 97.06 113 SER A O 1
ATOM 905 N N . TYR A 1 114 ? 9.722 4.183 12.857 1.00 95.00 114 TYR A N 1
ATOM 906 C CA . TYR A 1 114 ? 10.386 4.295 11.560 1.00 95.00 114 TYR A CA 1
ATOM 907 C C . TYR A 1 114 ? 11.894 4.235 11.783 1.00 95.00 114 TYR A C 1
ATOM 909 O O . TYR A 1 114 ? 12.451 5.058 12.507 1.00 95.00 114 TYR A O 1
ATOM 917 N N . MET A 1 115 ? 12.533 3.220 11.208 1.00 95.50 115 MET A N 1
ATOM 918 C CA . MET A 1 115 ? 13.952 2.931 11.387 1.00 95.50 115 MET A CA 1
ATOM 919 C C . MET A 1 115 ? 14.622 2.810 10.027 1.00 95.50 115 MET A C 1
ATOM 921 O O . MET A 1 115 ? 14.066 2.243 9.088 1.00 95.50 115 MET A O 1
ATOM 925 N N . GLU A 1 116 ? 15.849 3.302 9.962 1.00 94.81 116 GLU A N 1
ATOM 926 C CA . GLU A 1 116 ? 16.710 3.204 8.801 1.00 94.81 116 GLU A CA 1
ATOM 927 C C . GLU A 1 116 ? 18.016 2.524 9.213 1.00 94.81 116 GLU A C 1
ATOM 929 O O . GLU A 1 116 ? 18.628 2.894 10.215 1.00 94.81 116 GLU A O 1
ATOM 934 N N . ILE A 1 117 ? 18.409 1.489 8.473 1.00 94.25 117 ILE A N 1
ATOM 935 C CA . ILE A 1 117 ? 19.613 0.707 8.752 1.00 94.25 117 ILE A CA 1
ATOM 936 C C . ILE A 1 117 ? 20.603 0.968 7.621 1.00 94.25 117 ILE A C 1
ATOM 938 O O . ILE A 1 117 ? 20.355 0.584 6.478 1.00 94.25 117 ILE A O 1
ATOM 942 N N . TYR A 1 118 ? 21.731 1.591 7.958 1.00 90.81 118 TYR A N 1
ATOM 943 C CA . TYR A 1 118 ? 22.871 1.786 7.067 1.00 90.81 118 TYR A CA 1
ATOM 944 C C . TYR A 1 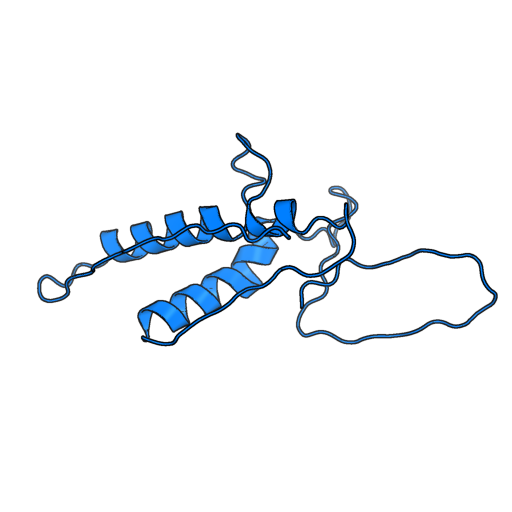118 ? 24.132 1.207 7.702 1.00 90.81 118 TYR A C 1
ATOM 946 O O . TYR A 1 118 ? 24.311 1.296 8.918 1.00 90.81 118 TYR A O 1
ATOM 954 N N . CYS A 1 119 ? 24.993 0.616 6.879 1.00 72.06 119 CYS A N 1
ATOM 955 C CA . CYS A 1 119 ? 26.319 0.142 7.267 1.00 72.06 119 CYS A CA 1
ATOM 956 C C . CYS A 1 119 ? 27.382 0.872 6.453 1.00 72.06 119 CYS A C 1
ATOM 958 O O . CYS A 1 119 ? 27.141 1.072 5.239 1.00 72.06 119 CYS A O 1
#

Secondary structure (DSSP, 8-state):
---B-------SS-------S--BB-S-TTSTTB--HHHHIIIIIHHHHHHHHTT---------STTSSHHHHHTB-TT-GGGB-HHHHHHHHHHHHHHH---TT--------------

pLDDT: mean 87.99, std 16.19, range [34.84, 97.69]

InterPro domains:
  IPR001752 Kinesin motor domain [PF00225] (12-118)
  IPR001752 Kinesin motor domain [PS50067] (1-119)
  IPR001752 Kinesin motor domain [SM00129] (8-119)
  IPR027417 P-loop containing nucleoside triphosphate hydrolase [SSF52540] (12-119)
  IPR036961 Kinesin motor domain superfamily [G3DSA:3.40.850.10] (3-119)

Foldseek 3Di:
DADADDDDDDDPDDDDDDDDPDHADCDDPPDPRHQFLVNLCVVPLVVQLVCVVVVDDGDDAFDDDPPRCRCQQAAFDPPDPRSGHSPVVNVVVNVVVVVPDPDPVDDDDDDDDDDDDDD